Protein AF-R4MJ90-F1 (afdb_monomer_lite)

InterPro domains:
  IPR040833 Domain of unknown function DUF5631 [PF18645] (17-61)

pLDDT: mean 79.9, std 16.95, range [43.0, 96.25]

Sequence (83 aa):
MWHVATGDRRARIAPGIEELGPTLVETVRRHDTLPRIAQAVVVAATRNYGVPDNETDLLRSPRPRWPAKAADMQWSAQTRQLQ

Foldseek 3Di:
DDDDCPPPPVVPDDDDDPCCLVVLLVVQVPPVPDDPLSNVCSNCVSVVVDDDPVSVVVNVPDDPDPPPCVVVVVVVVVVVVVD

Organism: NCBI:txid1310114

Secondary structure (DSSP, 8-state):
-PPP-TTHHHHT--PPPTTHHHHHHHHHHT-TTS-HHHHHHHHHHHTT----HHHHHHHHSPPP---TTHHHHHHHHHHHTT-

Structure (mmCIF, N/CA/C/O backbone):
data_AF-R4MJ90-F1
#
_entry.id   AF-R4MJ90-F1
#
loop_
_atom_site.group_PDB
_atom_site.id
_atom_site.type_symbol
_atom_site.label_atom_id
_atom_site.label_alt_id
_atom_site.label_comp_id
_atom_site.label_asym_id
_atom_site.label_entity_id
_atom_site.label_seq_id
_atom_site.pdbx_PDB_ins_code
_atom_site.Cartn_x
_atom_site.Cartn_y
_atom_site.Cartn_z
_atom_site.occupancy
_atom_site.B_iso_or_equiv
_atom_site.auth_seq_id
_atom_site.auth_comp_id
_atom_site.auth_asym_id
_atom_site.auth_atom_id
_atom_site.pdbx_PDB_model_num
ATOM 1 N N . MET A 1 1 ? 11.551 -21.059 -29.046 1.00 55.22 1 MET A N 1
ATOM 2 C CA . MET A 1 1 ? 12.481 -20.558 -28.011 1.00 55.22 1 MET A CA 1
ATOM 3 C C . MET A 1 1 ? 11.807 -19.363 -27.355 1.00 55.22 1 MET A C 1
ATOM 5 O O . MET A 1 1 ? 11.558 -18.390 -28.049 1.00 55.22 1 MET A O 1
ATOM 9 N N . TRP A 1 2 ? 11.384 -19.457 -26.094 1.00 59.38 2 TRP A N 1
ATOM 10 C CA . TRP A 1 2 ? 10.758 -18.319 -25.410 1.00 59.38 2 TRP A CA 1
ATOM 11 C C . TRP A 1 2 ? 11.852 -17.359 -24.936 1.00 59.38 2 TRP A C 1
ATOM 13 O O . TRP A 1 2 ? 12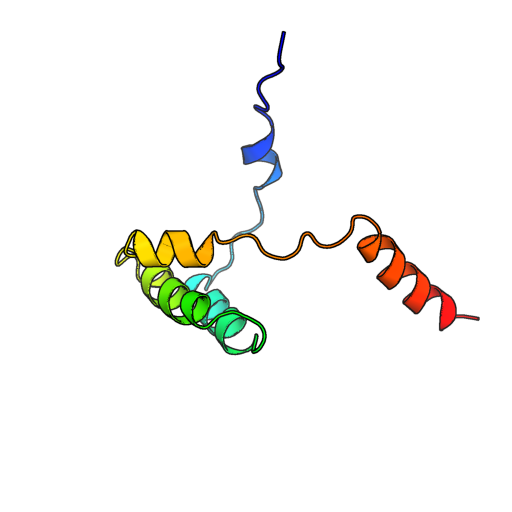.804 -17.791 -24.289 1.00 59.38 2 TRP A O 1
ATOM 23 N N . HIS A 1 3 ? 11.735 -16.072 -25.267 1.00 72.88 3 HIS A N 1
ATOM 24 C CA . HIS A 1 3 ? 12.624 -15.048 -24.724 1.00 72.88 3 HIS A CA 1
ATOM 25 C C . HIS A 1 3 ? 12.266 -14.797 -23.258 1.00 72.88 3 HIS A C 1
ATOM 27 O O . HIS A 1 3 ? 11.133 -14.439 -22.939 1.00 72.88 3 HIS A O 1
ATOM 33 N N . VAL A 1 4 ? 13.236 -14.975 -22.361 1.00 75.06 4 VAL A N 1
ATOM 34 C CA . VAL A 1 4 ? 13.080 -14.577 -20.961 1.00 75.06 4 VAL A CA 1
ATOM 35 C C . VAL A 1 4 ? 13.056 -13.047 -20.885 1.00 75.06 4 VAL A C 1
ATOM 37 O O . VAL A 1 4 ? 13.937 -12.375 -21.418 1.00 75.06 4 VAL A O 1
ATOM 40 N N . ALA A 1 5 ? 12.034 -12.475 -20.248 1.00 78.00 5 ALA A N 1
ATOM 41 C CA . ALA A 1 5 ? 11.884 -11.027 -20.115 1.00 78.00 5 ALA A CA 1
ATOM 42 C C . ALA A 1 5 ? 12.855 -10.462 -19.057 1.00 78.00 5 ALA A C 1
ATOM 44 O O . ALA A 1 5 ? 12.478 -10.088 -17.948 1.00 78.00 5 ALA A O 1
ATOM 45 N N . THR A 1 6 ? 14.139 -10.365 -19.398 1.00 78.50 6 THR A N 1
ATOM 46 C CA . THR A 1 6 ? 15.204 -9.793 -18.556 1.00 78.50 6 THR A CA 1
ATOM 47 C C . THR A 1 6 ? 15.253 -8.264 -18.588 1.00 78.50 6 THR A C 1
ATOM 49 O O . THR A 1 6 ? 16.198 -7.688 -18.066 1.00 78.50 6 THR A O 1
ATOM 52 N N . GLY A 1 7 ? 14.228 -7.581 -19.118 1.00 82.31 7 GLY A N 1
ATOM 53 C CA . GLY A 1 7 ? 14.103 -6.113 -19.140 1.00 82.31 7 GLY A CA 1
ATOM 54 C C . GLY A 1 7 ? 13.277 -5.509 -17.993 1.00 82.31 7 GLY A C 1
ATOM 55 O O . GLY A 1 7 ? 13.530 -4.384 -17.590 1.00 82.31 7 GLY A O 1
ATOM 56 N N . ASP A 1 8 ? 12.410 -6.283 -17.335 1.00 84.94 8 ASP A N 1
ATOM 57 C CA . ASP A 1 8 ? 11.399 -5.747 -16.400 1.00 84.94 8 ASP A CA 1
ATOM 58 C C . ASP A 1 8 ? 11.929 -4.873 -15.233 1.00 84.94 8 ASP A C 1
ATOM 60 O O . ASP A 1 8 ? 11.515 -3.729 -15.090 1.00 84.94 8 ASP A O 1
ATOM 64 N N . ARG A 1 9 ? 12.899 -5.348 -14.435 1.00 84.44 9 ARG A N 1
ATOM 65 C CA . ARG A 1 9 ? 13.402 -4.613 -13.250 1.00 84.44 9 ARG A CA 1
ATOM 66 C C . ARG A 1 9 ? 13.914 -3.204 -13.562 1.00 84.44 9 ARG A C 1
ATOM 68 O O . ARG A 1 9 ? 13.611 -2.273 -12.831 1.00 84.44 9 ARG A O 1
ATOM 75 N N . ARG A 1 10 ? 14.703 -3.057 -14.627 1.00 86.81 10 ARG A N 1
ATOM 76 C CA . ARG A 1 10 ? 15.333 -1.787 -15.019 1.00 86.81 10 ARG A CA 1
ATOM 77 C C . ARG A 1 10 ? 14.305 -0.787 -15.549 1.00 86.81 10 ARG A C 1
ATOM 79 O O . ARG A 1 10 ? 14.440 0.398 -15.286 1.00 86.81 10 ARG A O 1
ATOM 86 N N . ALA A 1 11 ? 13.238 -1.269 -16.186 1.00 89.50 11 ALA A N 1
ATOM 87 C CA . ALA A 1 11 ? 12.127 -0.431 -16.632 1.00 89.50 11 ALA A CA 1
ATOM 88 C C . ALA A 1 11 ? 11.235 0.093 -15.484 1.00 89.50 11 ALA A C 1
ATOM 90 O O . ALA A 1 11 ? 10.438 0.996 -15.711 1.00 89.50 11 ALA A O 1
ATOM 91 N N . ARG A 1 12 ? 11.346 -0.456 -14.262 1.00 86.56 12 ARG A N 1
ATOM 92 C CA . ARG A 1 12 ? 10.520 -0.086 -13.092 1.00 86.56 12 ARG A CA 1
ATOM 93 C C . ARG A 1 12 ? 11.215 0.842 -12.090 1.00 86.56 12 ARG A C 1
ATOM 95 O O . ARG A 1 12 ? 10.647 1.121 -11.038 1.00 86.56 12 ARG A O 1
ATOM 102 N N . ILE A 1 13 ? 12.442 1.284 -12.370 1.00 90.88 13 ILE A N 1
ATOM 103 C CA . ILE A 1 13 ? 13.174 2.185 -11.473 1.00 90.88 13 ILE A CA 1
ATOM 104 C C . ILE A 1 13 ? 12.593 3.597 -11.615 1.00 90.88 13 ILE A C 1
ATOM 106 O O . ILE A 1 13 ? 12.583 4.157 -12.707 1.00 90.88 13 ILE A O 1
ATOM 110 N N . ALA A 1 14 ? 12.127 4.164 -10.504 1.00 89.69 14 ALA A N 1
ATOM 111 C CA . ALA A 1 14 ? 11.601 5.522 -10.398 1.00 89.69 14 ALA A CA 1
ATOM 112 C C . ALA A 1 14 ? 12.339 6.286 -9.280 1.00 89.69 14 ALA A C 1
ATOM 114 O O . ALA A 1 14 ? 12.973 5.643 -8.435 1.00 89.69 14 ALA A O 1
ATOM 115 N N . PRO A 1 15 ? 12.272 7.632 -9.247 1.00 92.69 15 PRO A N 1
ATOM 116 C CA . PRO A 1 15 ? 12.764 8.410 -8.113 1.00 92.69 15 PRO A CA 1
ATOM 117 C C . PRO A 1 15 ? 12.168 7.924 -6.784 1.00 92.69 15 PRO A C 1
ATOM 119 O O . PRO A 1 15 ? 11.011 7.502 -6.730 1.00 92.69 15 PRO A O 1
ATOM 122 N N . GLY A 1 16 ? 12.965 7.977 -5.714 1.00 91.75 16 GLY A N 1
ATOM 123 C CA . GLY A 1 16 ? 12.517 7.593 -4.376 1.00 91.75 16 GLY A CA 1
ATOM 124 C C . GLY A 1 16 ? 11.444 8.540 -3.831 1.00 91.75 16 GLY A C 1
ATOM 125 O O . GLY A 1 16 ? 11.449 9.731 -4.133 1.00 91.75 16 GLY A O 1
ATOM 126 N N . ILE A 1 17 ? 10.541 8.005 -3.008 1.00 92.94 17 ILE A N 1
ATOM 127 C CA . ILE A 1 17 ? 9.557 8.787 -2.252 1.00 92.94 17 ILE A CA 1
ATOM 128 C C . ILE A 1 17 ? 10.083 8.914 -0.821 1.00 92.94 17 ILE A C 1
ATOM 130 O O . ILE A 1 17 ? 10.267 7.897 -0.154 1.00 92.94 17 ILE A O 1
ATOM 134 N N . GLU A 1 18 ? 10.319 10.147 -0.371 1.00 92.38 18 GLU A N 1
ATOM 135 C CA . GLU A 1 18 ? 10.937 10.462 0.927 1.00 92.38 18 GLU A CA 1
ATOM 136 C C . GLU A 1 18 ? 10.161 9.859 2.112 1.00 92.38 18 GLU A C 1
ATOM 138 O O . GLU A 1 18 ? 10.754 9.242 2.992 1.00 92.38 18 GLU A O 1
ATOM 143 N N . GLU A 1 19 ? 8.825 9.903 2.068 1.00 95.31 19 GLU A N 1
ATOM 144 C CA . GLU A 1 19 ? 7.943 9.326 3.091 1.00 95.31 19 GLU A CA 1
ATOM 145 C C . GLU A 1 19 ? 7.016 8.251 2.513 1.00 95.31 19 GLU A C 1
ATOM 147 O O . GLU A 1 19 ? 5.789 8.319 2.637 1.00 95.31 19 GLU A O 1
ATOM 152 N N . LEU A 1 20 ? 7.594 7.242 1.851 1.00 93.56 20 LEU A N 1
ATOM 153 C CA . LEU A 1 20 ? 6.822 6.190 1.179 1.00 93.56 20 LEU A CA 1
ATOM 154 C C . LEU A 1 20 ? 5.762 5.545 2.091 1.00 93.56 20 LEU A C 1
ATOM 156 O O . LEU A 1 20 ? 4.630 5.351 1.657 1.00 93.56 20 LEU A O 1
ATOM 160 N N . GLY A 1 21 ? 6.107 5.232 3.345 1.00 94.50 21 GLY A N 1
ATOM 161 C CA . GLY A 1 21 ? 5.200 4.583 4.298 1.00 94.50 21 GLY A CA 1
ATOM 162 C C . GLY A 1 21 ? 3.932 5.404 4.577 1.00 94.50 21 GLY A C 1
ATOM 163 O O . GLY A 1 21 ? 2.839 4.969 4.208 1.00 94.50 21 GLY A O 1
ATOM 164 N N . PRO A 1 22 ? 4.052 6.602 5.178 1.00 96.25 22 PRO A N 1
ATOM 165 C CA . PRO A 1 22 ? 2.910 7.482 5.428 1.00 96.25 22 PRO A CA 1
ATOM 166 C C . PRO A 1 22 ? 2.146 7.861 4.155 1.00 96.25 22 PRO A C 1
ATOM 168 O O . PRO A 1 22 ? 0.915 7.831 4.148 1.00 96.25 22 PRO A O 1
ATOM 171 N N . THR A 1 23 ? 2.861 8.142 3.060 1.00 96.06 23 THR A N 1
ATOM 172 C CA . THR A 1 23 ? 2.249 8.506 1.772 1.00 96.06 23 THR A CA 1
ATOM 173 C C . THR A 1 23 ? 1.363 7.384 1.244 1.00 96.06 23 THR A C 1
ATOM 175 O O . THR A 1 23 ? 0.242 7.627 0.789 1.00 96.06 23 THR A O 1
ATOM 178 N N . LEU A 1 24 ? 1.832 6.138 1.329 1.00 95.19 24 LEU A N 1
ATOM 179 C CA . LEU A 1 24 ? 1.079 4.980 0.869 1.00 95.19 24 LEU A CA 1
ATOM 180 C C . LEU A 1 24 ? -0.149 4.718 1.750 1.00 95.19 24 LEU A C 1
ATOM 182 O O . LEU A 1 24 ? -1.234 4.486 1.216 1.00 95.19 24 LEU A O 1
ATOM 186 N N . VAL A 1 25 ? -0.004 4.799 3.077 1.00 95.81 25 VAL A N 1
ATOM 187 C CA . VAL A 1 25 ? -1.126 4.650 4.022 1.00 95.81 25 VAL A CA 1
ATOM 188 C C . VAL A 1 25 ? -2.198 5.701 3.753 1.00 95.81 25 VAL A C 1
ATOM 190 O O . VAL A 1 25 ? -3.373 5.359 3.642 1.00 95.81 25 VAL A O 1
ATOM 193 N N . GLU A 1 26 ? -1.809 6.964 3.584 1.00 96.06 26 GLU A N 1
ATOM 194 C CA . GLU A 1 26 ? -2.759 8.046 3.327 1.00 96.06 26 GLU A CA 1
ATOM 195 C C . GLU A 1 26 ? -3.451 7.899 1.967 1.00 96.06 26 GLU A C 1
ATOM 197 O O . GLU A 1 26 ? -4.662 8.096 1.859 1.00 96.06 26 GLU A O 1
ATOM 202 N N . THR A 1 27 ? -2.706 7.496 0.936 1.00 95.81 27 THR A N 1
ATOM 203 C CA . THR A 1 27 ? -3.256 7.256 -0.406 1.00 95.81 27 THR A CA 1
ATOM 204 C C . THR A 1 27 ? -4.303 6.146 -0.383 1.00 95.81 27 THR A C 1
ATOM 206 O O . THR A 1 27 ? -5.384 6.300 -0.947 1.00 95.81 27 THR A O 1
ATOM 209 N N . VAL A 1 28 ? -4.007 5.035 0.297 1.00 95.56 28 VAL A N 1
ATOM 210 C CA . VAL A 1 28 ? -4.945 3.917 0.445 1.00 95.56 28 VAL A CA 1
ATOM 211 C C . VAL A 1 28 ? -6.150 4.340 1.287 1.00 95.56 28 VAL A C 1
ATOM 213 O O . VAL A 1 28 ? -7.280 4.044 0.904 1.00 95.56 28 VAL A O 1
ATOM 216 N N . ARG A 1 29 ? -5.949 5.097 2.374 1.00 93.62 29 ARG A N 1
ATOM 217 C CA . ARG A 1 29 ? -7.021 5.601 3.250 1.00 93.62 29 ARG A CA 1
ATOM 218 C C . ARG A 1 29 ? -8.047 6.461 2.511 1.00 93.62 29 ARG A C 1
ATOM 220 O O . ARG A 1 29 ? -9.231 6.333 2.786 1.00 93.62 29 ARG A O 1
ATOM 227 N N . ARG A 1 30 ? -7.607 7.317 1.583 1.00 95.69 30 ARG A N 1
ATOM 228 C CA . ARG A 1 30 ? -8.488 8.211 0.803 1.00 95.69 30 ARG A CA 1
ATOM 229 C C . ARG A 1 30 ? -9.224 7.521 -0.347 1.00 95.69 30 ARG A C 1
ATOM 231 O O . ARG A 1 30 ? -10.066 8.143 -0.985 1.00 95.69 30 ARG A O 1
ATOM 238 N N . HIS A 1 31 ? -8.871 6.280 -0.671 1.00 92.81 31 HIS A N 1
ATOM 239 C CA . HIS A 1 31 ? -9.382 5.600 -1.853 1.00 92.81 31 HIS A CA 1
ATOM 240 C C . HIS A 1 31 ? -10.514 4.634 -1.482 1.00 92.81 31 HIS A C 1
ATOM 242 O O . HIS A 1 31 ? -10.317 3.420 -1.403 1.00 92.81 31 HIS A O 1
ATOM 248 N N . ASP A 1 32 ? -11.720 5.179 -1.306 1.00 88.00 32 ASP A N 1
ATOM 249 C CA . ASP A 1 32 ? -12.903 4.469 -0.783 1.00 88.00 32 ASP A CA 1
ATOM 250 C C . ASP A 1 32 ? -13.346 3.248 -1.609 1.00 88.00 32 ASP A C 1
ATOM 252 O O . ASP A 1 32 ? -14.051 2.372 -1.114 1.00 88.00 32 ASP A O 1
ATOM 256 N N . THR A 1 33 ? -12.923 3.149 -2.871 1.00 90.00 33 THR A N 1
ATOM 257 C CA . THR A 1 33 ? -13.233 2.003 -3.742 1.00 90.00 33 THR A CA 1
ATOM 258 C C . THR A 1 33 ? -12.260 0.831 -3.580 1.00 90.00 33 THR A C 1
ATOM 260 O O . THR A 1 33 ? -12.428 -0.204 -4.231 1.00 90.00 33 THR A O 1
ATOM 263 N N . LEU A 1 34 ? -11.227 0.959 -2.735 1.00 91.06 34 LEU A N 1
ATOM 264 C CA . LEU A 1 34 ? -10.347 -0.163 -2.418 1.00 91.06 34 LEU A CA 1
ATOM 265 C C . LEU A 1 34 ? -11.042 -1.155 -1.482 1.00 91.06 34 LEU A C 1
ATOM 267 O O . LEU A 1 34 ? -11.731 -0.756 -0.542 1.00 91.06 34 LEU A O 1
ATOM 271 N N . PRO A 1 35 ? -10.813 -2.465 -1.672 1.00 89.56 35 PRO A N 1
ATOM 272 C CA . PRO A 1 35 ? -11.312 -3.453 -0.735 1.00 89.56 35 PRO A CA 1
ATOM 273 C C . PRO A 1 35 ? -10.648 -3.251 0.631 1.00 89.56 35 PRO A C 1
ATOM 275 O O . PRO A 1 35 ? -9.462 -2.929 0.716 1.00 89.56 35 PRO A O 1
ATOM 278 N N . ARG A 1 36 ? -11.391 -3.514 1.711 1.00 88.56 36 ARG A N 1
ATOM 279 C CA . ARG A 1 36 ? -10.925 -3.348 3.101 1.00 88.56 36 ARG A CA 1
ATOM 280 C C . ARG A 1 36 ? -9.591 -4.048 3.391 1.00 88.56 36 ARG A C 1
ATOM 282 O O . ARG A 1 36 ? -8.814 -3.554 4.201 1.00 88.56 36 ARG A O 1
ATOM 289 N N . ILE A 1 37 ? -9.299 -5.146 2.692 1.00 92.94 37 ILE A N 1
ATOM 290 C CA . ILE A 1 37 ? -8.021 -5.858 2.798 1.00 92.94 37 ILE A C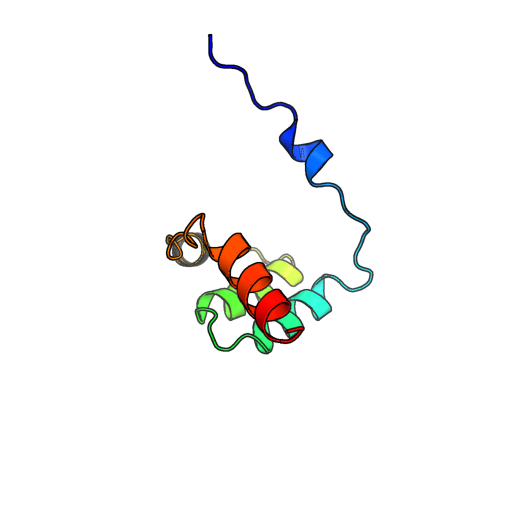A 1
ATOM 291 C C . ILE A 1 37 ? -6.813 -4.978 2.442 1.00 92.94 37 ILE A C 1
ATOM 293 O O . ILE A 1 37 ? -5.766 -5.099 3.064 1.00 92.94 37 ILE A O 1
ATOM 297 N N . ALA A 1 38 ? -6.963 -4.023 1.519 1.00 93.50 38 ALA A N 1
ATOM 298 C CA . ALA A 1 38 ? -5.895 -3.091 1.168 1.00 93.50 38 ALA A CA 1
ATOM 299 C C . ALA A 1 38 ? -5.489 -2.203 2.357 1.00 93.50 38 ALA A C 1
ATOM 301 O O . ALA A 1 38 ? -4.306 -1.920 2.525 1.00 93.50 38 ALA A O 1
ATOM 302 N N . GLN A 1 39 ? -6.450 -1.815 3.206 1.00 92.25 39 GLN A N 1
ATOM 303 C CA . GLN A 1 39 ? -6.199 -1.016 4.414 1.00 92.25 39 GLN A CA 1
ATOM 304 C C . GLN A 1 39 ? -5.417 -1.810 5.470 1.00 92.25 39 GLN A C 1
ATOM 306 O O . GLN A 1 39 ? -4.507 -1.281 6.102 1.00 92.25 39 GLN A O 1
ATOM 311 N N . ALA A 1 40 ? -5.750 -3.090 5.659 1.00 91.50 40 ALA A N 1
ATOM 312 C CA . ALA A 1 40 ? -5.034 -3.951 6.600 1.00 91.50 40 ALA A CA 1
ATOM 313 C C . ALA A 1 40 ? -3.591 -4.195 6.131 1.00 91.50 40 ALA A C 1
ATOM 315 O O . ALA A 1 40 ? -2.633 -3.964 6.873 1.00 91.50 40 ALA A O 1
ATOM 316 N N . VAL A 1 41 ? -3.437 -4.559 4.854 1.00 94.62 41 VAL A N 1
ATOM 317 C CA . VAL A 1 41 ? -2.136 -4.885 4.270 1.00 94.62 41 VAL A CA 1
ATOM 318 C C . VAL A 1 41 ? -1.212 -3.671 4.221 1.00 94.62 41 VAL A C 1
ATOM 320 O O . VAL A 1 41 ? -0.027 -3.813 4.513 1.00 94.62 41 VAL A O 1
ATOM 323 N N . VAL A 1 42 ? -1.711 -2.469 3.901 1.00 95.38 42 VAL A N 1
ATOM 324 C CA . VAL A 1 42 ? -0.845 -1.280 3.819 1.00 95.38 42 VAL A CA 1
ATOM 325 C C . VAL A 1 42 ? -0.209 -0.939 5.167 1.00 95.38 42 VAL A C 1
ATOM 327 O O . VAL A 1 42 ? 0.982 -0.636 5.220 1.00 95.38 42 VAL A O 1
ATOM 330 N N . VAL A 1 43 ? -0.950 -1.048 6.272 1.00 94.19 43 VAL A N 1
ATOM 331 C CA . VAL A 1 43 ? -0.413 -0.769 7.613 1.00 94.19 43 VAL A CA 1
ATOM 332 C C . VAL A 1 43 ? 0.649 -1.799 8.000 1.00 94.19 43 VAL A C 1
ATOM 334 O O . VAL A 1 43 ? 1.716 -1.428 8.484 1.00 94.19 43 VAL A O 1
ATOM 337 N N . ALA A 1 44 ? 0.392 -3.083 7.751 1.00 93.50 44 ALA A N 1
ATOM 338 C CA . ALA A 1 44 ? 1.346 -4.148 8.046 1.00 93.50 44 ALA A CA 1
ATOM 339 C C . ALA A 1 44 ? 2.617 -4.056 7.180 1.00 93.50 44 ALA A C 1
ATOM 341 O O . ALA A 1 44 ? 3.735 -4.149 7.694 1.00 93.50 44 ALA A O 1
ATOM 342 N N . ALA A 1 45 ? 2.457 -3.808 5.876 1.00 93.19 45 ALA A N 1
ATOM 343 C CA . ALA A 1 45 ? 3.554 -3.707 4.918 1.00 93.19 45 ALA A CA 1
ATOM 344 C C . ALA A 1 45 ? 4.456 -2.498 5.200 1.00 93.19 45 ALA A C 1
ATOM 346 O O . ALA A 1 45 ? 5.677 -2.629 5.213 1.00 93.19 45 ALA A O 1
ATOM 347 N N . THR A 1 46 ? 3.870 -1.332 5.490 1.00 94.75 46 THR A N 1
ATOM 348 C CA . THR A 1 46 ? 4.639 -0.112 5.806 1.00 94.75 46 THR A CA 1
ATOM 349 C C . THR A 1 46 ? 5.383 -0.185 7.137 1.00 94.75 46 THR A C 1
ATOM 351 O O . THR A 1 46 ? 6.348 0.549 7.331 1.00 94.75 46 THR A O 1
ATOM 354 N N . ARG A 1 47 ? 4.983 -1.094 8.035 1.00 92.75 47 ARG A N 1
ATOM 355 C CA . ARG A 1 47 ? 5.680 -1.372 9.298 1.00 92.75 47 ARG A CA 1
ATOM 356 C C . ARG A 1 47 ? 6.606 -2.589 9.242 1.00 92.75 47 ARG A C 1
ATOM 358 O O . ARG A 1 47 ? 7.249 -2.899 10.240 1.00 92.75 47 ARG A O 1
ATOM 365 N N . ASN A 1 48 ? 6.689 -3.261 8.093 1.00 90.75 48 ASN A N 1
ATOM 366 C CA . ASN A 1 48 ? 7.488 -4.469 7.890 1.00 90.75 48 ASN A CA 1
ATOM 367 C C . ASN A 1 48 ? 7.161 -5.608 8.883 1.00 90.75 48 ASN A C 1
ATOM 369 O O . ASN A 1 48 ? 8.048 -6.338 9.318 1.00 90.75 48 ASN A O 1
ATOM 373 N N . TYR A 1 49 ? 5.885 -5.758 9.259 1.00 89.06 49 TYR A N 1
ATOM 374 C CA . TYR A 1 49 ? 5.431 -6.778 10.221 1.00 89.06 49 TYR A CA 1
ATOM 375 C C . TYR A 1 49 ? 5.099 -8.136 9.589 1.00 89.06 49 TYR A C 1
ATOM 377 O O . TYR A 1 49 ? 4.833 -9.099 10.304 1.00 89.06 49 TYR A O 1
ATOM 385 N N . GLY A 1 50 ? 5.141 -8.227 8.259 1.00 88.94 50 GLY A N 1
ATOM 386 C CA . GLY A 1 50 ? 4.620 -9.376 7.525 1.00 88.94 50 GLY A CA 1
ATOM 387 C C . GLY A 1 50 ? 3.098 -9.312 7.374 1.00 88.94 50 GLY A C 1
ATOM 388 O O . GLY A 1 50 ? 2.407 -8.607 8.106 1.00 88.94 50 GLY A O 1
ATOM 389 N N . V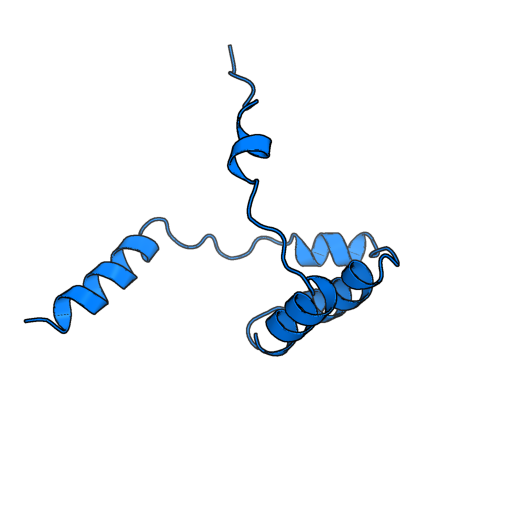AL A 1 51 ? 2.587 -10.018 6.370 1.00 91.81 51 VAL A N 1
ATOM 390 C CA . VAL A 1 51 ? 1.162 -10.079 6.024 1.00 91.81 51 VAL A CA 1
ATOM 391 C C . VAL A 1 51 ? 0.794 -11.557 5.922 1.00 91.81 51 VAL A C 1
ATOM 393 O O . VAL A 1 51 ? 1.505 -12.279 5.222 1.00 91.81 51 VAL A O 1
ATOM 396 N N . PRO A 1 52 ? -0.266 -12.028 6.597 1.00 91.44 52 PRO A N 1
ATOM 397 C CA . PRO A 1 52 ? -0.713 -13.411 6.487 1.00 91.44 52 PRO A CA 1
ATOM 398 C C . PRO A 1 52 ? -1.000 -13.830 5.036 1.00 91.44 52 PRO A C 1
ATOM 400 O O . PRO A 1 52 ? -1.475 -13.030 4.222 1.00 91.44 52 PRO A O 1
ATOM 403 N N . ASP A 1 53 ? -0.764 -15.101 4.711 1.00 90.88 53 ASP A N 1
ATOM 404 C CA . ASP A 1 53 ? -0.938 -15.613 3.344 1.00 90.88 53 ASP A CA 1
ATOM 405 C C . ASP A 1 53 ? -2.381 -15.450 2.846 1.00 90.88 53 ASP A C 1
ATOM 407 O O . ASP A 1 53 ? -2.608 -14.983 1.733 1.00 90.88 53 ASP A O 1
ATOM 411 N N . ASN A 1 54 ? -3.371 -15.701 3.708 1.00 88.50 54 ASN A N 1
ATOM 412 C CA . ASN A 1 54 ? -4.784 -15.514 3.373 1.00 88.50 54 ASN A CA 1
ATOM 413 C C . ASN A 1 54 ? -5.128 -14.049 3.036 1.00 88.50 54 ASN A C 1
ATOM 415 O O . ASN A 1 54 ? -5.986 -13.794 2.193 1.00 88.50 54 ASN A O 1
ATOM 419 N N . GLU A 1 55 ? -4.470 -13.075 3.672 1.00 89.69 55 GLU A N 1
ATOM 420 C CA . GLU A 1 55 ? -4.652 -11.654 3.357 1.00 89.69 55 GLU A CA 1
ATOM 421 C C . GLU A 1 55 ? -3.982 -11.283 2.031 1.00 89.69 55 GLU A C 1
ATOM 423 O O . GLU A 1 55 ? -4.539 -10.528 1.227 1.00 89.69 55 GLU A O 1
ATOM 428 N N . THR A 1 56 ? -2.810 -11.866 1.776 1.00 90.06 56 THR A N 1
ATOM 429 C CA . THR A 1 56 ? -2.085 -11.726 0.512 1.00 90.06 56 THR A CA 1
ATOM 430 C C . THR A 1 56 ? -2.890 -12.290 -0.659 1.00 90.06 56 THR A C 1
ATOM 432 O O . THR A 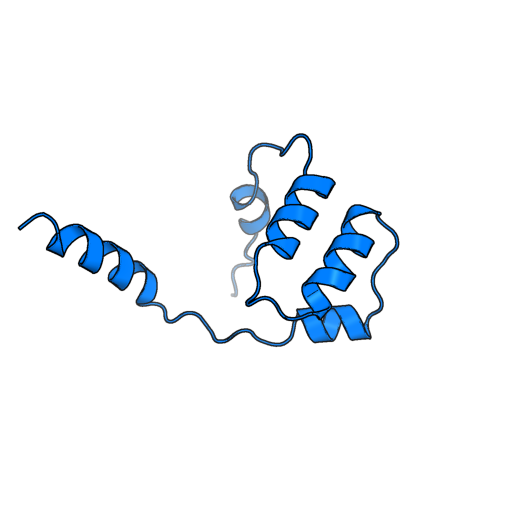1 56 ? -2.975 -11.651 -1.712 1.00 90.06 56 THR A O 1
ATOM 435 N N . ASP A 1 57 ? -3.532 -13.441 -0.478 1.00 90.25 57 ASP A N 1
ATOM 436 C CA . ASP A 1 57 ? -4.382 -14.071 -1.489 1.00 90.25 57 ASP A CA 1
ATOM 437 C C . ASP A 1 57 ? -5.620 -13.226 -1.798 1.00 90.25 57 ASP A C 1
ATOM 439 O O . ASP A 1 57 ? -5.942 -12.978 -2.964 1.00 90.25 57 ASP A O 1
ATOM 443 N N . LEU A 1 58 ? -6.275 -12.695 -0.762 1.00 88.44 58 LEU A N 1
ATOM 444 C CA . LEU A 1 58 ? -7.411 -11.787 -0.922 1.00 88.44 58 LEU A CA 1
ATOM 445 C C . LEU A 1 58 ? -7.026 -10.494 -1.653 1.00 88.44 58 LEU A C 1
ATOM 447 O O . LEU A 1 58 ? -7.813 -9.988 -2.454 1.00 88.44 58 LEU A O 1
ATOM 451 N N . LEU A 1 59 ? -5.817 -9.973 -1.424 1.00 87.88 59 LEU A N 1
ATOM 452 C CA . LEU A 1 59 ? -5.309 -8.802 -2.140 1.00 87.88 59 LEU A CA 1
ATOM 453 C C . LEU A 1 59 ? -4.979 -9.104 -3.613 1.00 87.88 59 LEU A C 1
ATOM 455 O O . LEU A 1 59 ? -5.141 -8.231 -4.468 1.00 87.88 59 LEU A O 1
ATOM 459 N N . ARG A 1 60 ? -4.516 -10.324 -3.917 1.00 86.19 60 ARG A N 1
ATOM 460 C CA . ARG A 1 60 ? -4.172 -10.782 -5.276 1.00 86.19 60 ARG A CA 1
ATOM 461 C C . ARG A 1 60 ? -5.380 -11.174 -6.121 1.00 86.19 60 ARG A C 1
ATOM 463 O O . ARG A 1 60 ? -5.221 -11.332 -7.333 1.00 86.19 60 ARG A O 1
ATOM 470 N N . SER A 1 61 ? -6.554 -11.325 -5.505 1.00 78.50 61 SER A N 1
ATOM 471 C CA . SER A 1 61 ? -7.800 -11.637 -6.204 1.00 78.50 61 SER A CA 1
ATOM 472 C C . SER A 1 61 ? -7.987 -10.708 -7.415 1.00 78.50 61 SER A C 1
ATOM 474 O O . SER A 1 61 ? -7.778 -9.493 -7.299 1.00 78.50 61 SER A O 1
ATOM 476 N N . PRO A 1 62 ? -8.302 -11.248 -8.608 1.00 57.12 62 PRO A N 1
ATOM 477 C CA . PRO A 1 62 ? -8.244 -10.489 -9.846 1.00 57.12 62 PRO A CA 1
ATOM 478 C C . PRO A 1 62 ? -9.185 -9.283 -9.798 1.00 57.12 62 PRO A C 1
ATOM 480 O O . PRO A 1 62 ? -10.406 -9.417 -9.735 1.00 57.12 62 PRO A O 1
ATOM 483 N N . ARG A 1 63 ? -8.607 -8.081 -9.893 1.00 61.59 63 ARG A N 1
ATOM 484 C CA . ARG A 1 63 ? -9.368 -6.879 -10.249 1.00 61.59 63 ARG A CA 1
ATOM 485 C C . ARG A 1 63 ? -9.968 -7.066 -11.646 1.00 61.59 63 ARG A C 1
ATOM 487 O O . ARG A 1 63 ? -9.336 -7.725 -12.481 1.00 61.59 63 ARG A O 1
ATOM 494 N N . PRO A 1 64 ? -11.134 -6.466 -11.951 1.00 51.22 64 PRO A N 1
ATOM 495 C CA . PRO A 1 64 ? -11.592 -6.393 -13.330 1.00 51.22 64 PRO A CA 1
ATOM 496 C C . PRO A 1 64 ? -10.459 -5.811 -14.178 1.00 51.22 64 PRO A C 1
ATOM 498 O O . PRO A 1 64 ? -9.893 -4.765 -13.855 1.00 51.22 64 PRO A O 1
ATOM 501 N N . ARG A 1 65 ? -10.082 -6.539 -15.231 1.00 52.66 65 ARG A N 1
ATOM 502 C CA . ARG A 1 65 ? -9.101 -6.083 -16.211 1.00 52.66 65 ARG A CA 1
ATOM 503 C C . ARG A 1 65 ? -9.617 -4.763 -16.770 1.00 52.66 65 ARG A C 1
ATOM 505 O O . ARG A 1 65 ? -10.614 -4.762 -17.488 1.00 52.66 65 ARG A O 1
ATOM 512 N N . TRP A 1 66 ? -8.954 -3.660 -16.432 1.00 43.00 66 TRP A N 1
ATOM 513 C CA . TRP A 1 66 ? -9.207 -2.375 -17.072 1.00 43.00 66 TRP A CA 1
ATOM 514 C C . TRP A 1 66 ? -9.133 -2.598 -18.591 1.00 43.00 66 TRP A C 1
ATOM 516 O O . TRP A 1 66 ? -8.138 -3.163 -19.064 1.00 43.00 66 TRP A O 1
ATOM 526 N N . PRO A 1 67 ? -10.198 -2.295 -19.353 1.00 51.66 67 PRO A N 1
ATOM 527 C CA . PRO A 1 67 ? -10.235 -2.632 -20.765 1.00 51.66 67 PRO A CA 1
ATOM 528 C C . PRO A 1 67 ? -9.130 -1.859 -21.482 1.00 51.66 67 PRO A C 1
ATOM 530 O O . PRO A 1 67 ? -8.904 -0.684 -21.200 1.00 51.66 67 PRO A O 1
ATOM 533 N N . ALA A 1 68 ? -8.458 -2.506 -22.437 1.00 57.91 68 ALA A N 1
ATOM 534 C CA . ALA A 1 68 ? -7.338 -1.930 -23.189 1.00 57.91 68 ALA A CA 1
ATOM 535 C C . ALA A 1 68 ? -7.645 -0.542 -23.794 1.00 57.91 68 ALA A C 1
ATOM 537 O O . ALA A 1 68 ? -6.742 0.259 -23.997 1.00 57.91 68 ALA A O 1
ATOM 538 N N . LYS A 1 69 ? -8.929 -0.238 -24.019 1.00 55.38 69 LYS A N 1
ATOM 539 C CA . LYS A 1 69 ? -9.425 1.011 -24.604 1.00 55.38 69 LYS A CA 1
ATOM 540 C C . LYS A 1 69 ? -9.625 2.169 -23.622 1.00 55.38 69 LYS A C 1
ATOM 542 O O . LYS A 1 69 ? -10.015 3.257 -24.030 1.00 55.38 69 LYS A O 1
ATOM 547 N N . ALA A 1 70 ? -9.426 1.965 -22.325 1.00 57.97 70 ALA A N 1
ATOM 548 C CA . ALA A 1 70 ? -9.726 3.012 -21.355 1.00 57.97 70 ALA A CA 1
ATOM 549 C C . ALA A 1 70 ? -8.624 4.087 -21.241 1.00 57.97 70 ALA A C 1
ATOM 551 O O . ALA A 1 70 ? -8.887 5.161 -20.711 1.00 57.97 70 ALA A O 1
ATOM 552 N N . ALA A 1 71 ? -7.450 3.866 -21.846 1.00 59.28 71 ALA A N 1
ATOM 553 C CA . ALA A 1 71 ? -6.511 4.948 -22.159 1.00 59.28 71 ALA A CA 1
ATOM 554 C C . ALA A 1 71 ? -7.054 5.887 -23.264 1.00 59.28 71 ALA A C 1
ATOM 556 O O . ALA A 1 71 ? -6.877 7.100 -23.177 1.00 59.28 71 ALA A O 1
ATOM 557 N N . ASP A 1 72 ? -7.803 5.355 -24.241 1.00 59.56 72 ASP A N 1
ATOM 558 C CA . ASP A 1 72 ? -8.394 6.150 -25.332 1.00 59.56 72 ASP A CA 1
ATOM 559 C 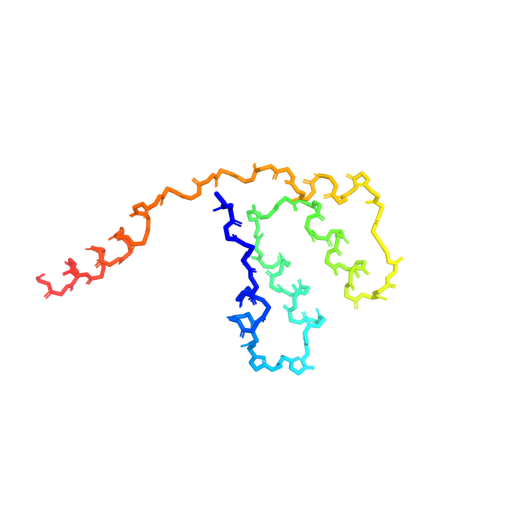C . ASP A 1 72 ? -9.598 6.987 -24.866 1.00 59.56 72 ASP A C 1
ATOM 561 O O . ASP A 1 72 ? -9.857 8.072 -25.393 1.00 59.56 72 ASP A O 1
ATOM 565 N N . MET A 1 73 ? -10.339 6.517 -23.853 1.00 58.25 73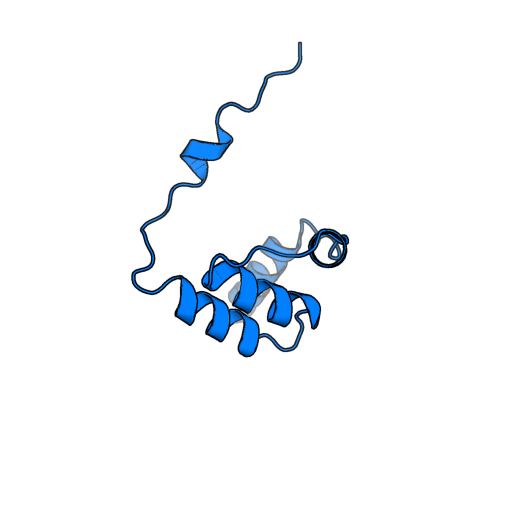 MET A N 1
ATOM 566 C CA . MET A 1 73 ? -11.500 7.243 -23.322 1.00 58.25 73 MET A CA 1
ATOM 567 C C . MET A 1 73 ? -11.111 8.577 -22.675 1.00 58.25 73 MET A C 1
ATOM 569 O O . MET A 1 73 ? -11.769 9.585 -22.934 1.00 58.25 73 MET A O 1
ATOM 573 N N . GLN A 1 74 ? -10.024 8.614 -21.900 1.00 56.41 74 GLN A N 1
ATOM 574 C CA . GLN A 1 74 ? -9.584 9.833 -21.214 1.00 56.41 74 GLN A CA 1
ATOM 575 C C . GLN A 1 74 ? -9.073 10.902 -22.197 1.00 56.41 74 GLN A C 1
ATOM 577 O O . GLN A 1 74 ? -9.370 12.084 -22.027 1.00 56.41 74 GLN A O 1
ATOM 582 N N . TRP A 1 75 ? -8.420 10.480 -23.286 1.00 48.44 75 TRP A N 1
ATOM 583 C CA . TRP A 1 75 ? -7.996 11.364 -24.378 1.00 48.44 75 TRP A CA 1
ATOM 584 C C . TRP A 1 75 ? -9.186 11.937 -25.168 1.00 48.44 75 TRP A C 1
ATOM 586 O O . TRP A 1 75 ? -9.222 13.126 -25.494 1.00 48.44 75 TRP A O 1
ATOM 596 N N . SER A 1 76 ? -10.211 11.117 -25.431 1.00 57.19 76 SER A N 1
ATOM 597 C CA . SER A 1 76 ? -11.412 11.557 -26.160 1.00 57.19 76 SER A CA 1
ATOM 598 C C . SER A 1 76 ? -12.285 12.550 -25.375 1.00 57.19 76 SER A C 1
ATOM 600 O O . SER A 1 76 ? -12.919 13.420 -25.967 1.00 57.19 76 SER A O 1
ATOM 602 N N . ALA A 1 77 ? -12.298 12.467 -24.040 1.00 56.50 77 ALA A N 1
ATOM 603 C CA . ALA A 1 77 ? -13.048 13.394 -23.193 1.00 56.50 77 ALA A CA 1
ATOM 604 C C . ALA A 1 77 ? -12.385 14.782 -23.114 1.00 56.50 77 ALA A C 1
ATOM 606 O O . ALA A 1 77 ? -13.080 15.794 -23.172 1.00 56.50 77 ALA A O 1
ATOM 607 N N . GLN A 1 78 ? -11.049 14.838 -23.051 1.00 53.62 78 GLN A N 1
ATOM 608 C CA . GLN A 1 78 ? -10.289 16.096 -23.073 1.00 53.62 78 GLN A CA 1
ATOM 609 C C . GLN A 1 78 ? -10.339 16.793 -24.437 1.00 53.62 78 GLN A C 1
ATOM 611 O O . GLN A 1 78 ? -10.436 18.015 -24.501 1.00 53.62 78 GLN A O 1
ATOM 616 N N . THR A 1 79 ? -10.332 16.030 -25.530 1.00 53.91 79 THR A N 1
ATOM 617 C CA . THR A 1 79 ? -10.395 16.587 -26.894 1.00 53.91 79 THR A CA 1
ATOM 618 C C . THR A 1 79 ? -11.779 17.124 -27.267 1.00 53.91 79 THR A C 1
ATOM 620 O O . THR A 1 79 ? -11.873 18.003 -28.118 1.00 53.91 79 THR A O 1
ATOM 623 N N . ARG A 1 80 ? -12.851 16.672 -26.600 1.00 50.09 80 ARG A N 1
ATOM 624 C CA . ARG A 1 80 ? -14.219 17.171 -26.823 1.00 50.09 80 ARG A CA 1
ATOM 625 C C . ARG A 1 80 ? -14.539 18.485 -26.108 1.00 50.09 80 ARG A C 1
ATOM 627 O O . ARG A 1 80 ? -15.516 19.122 -26.467 1.00 50.09 80 ARG A O 1
ATOM 634 N N . GLN A 1 81 ? -13.754 18.876 -25.103 1.00 52.25 81 GLN A N 1
ATOM 635 C CA . GLN A 1 81 ? -13.916 20.165 -24.411 1.00 52.25 81 GLN A CA 1
ATOM 636 C C . GLN A 1 81 ? -13.152 21.317 -25.081 1.00 52.25 81 GLN A C 1
ATOM 638 O O . GLN A 1 81 ? -13.226 22.449 -24.614 1.00 52.25 81 GLN A O 1
ATOM 643 N N . LEU A 1 82 ? -12.419 21.034 -26.162 1.00 50.06 82 LEU A N 1
ATOM 644 C CA . LEU A 1 82 ? -11.635 22.012 -26.921 1.00 50.06 82 LEU A CA 1
ATOM 645 C C . LEU A 1 82 ? -12.214 22.286 -28.324 1.00 50.06 82 LEU A C 1
ATOM 647 O O . LEU A 1 82 ? -11.506 22.831 -29.169 1.00 50.06 82 LEU A O 1
ATOM 651 N N . GLN A 1 83 ? -13.473 21.908 -28.576 1.00 49.53 83 GLN A N 1
ATOM 652 C CA . GLN A 1 83 ? -14.218 22.226 -29.801 1.00 49.53 83 GLN A CA 1
ATOM 653 C C . GLN A 1 83 ? -15.502 22.982 -29.479 1.00 49.53 83 GLN A C 1
ATOM 655 O O . GLN A 1 83 ? -16.145 22.624 -28.466 1.00 49.53 83 GLN A O 1
#

Radius of gyration: 17.9 Å; chains: 1; bounding box: 30×43×40 Å